Protein AF-A0A6N9C5A6-F1 (afdb_monomer)

Secondary structure (DSSP, 8-state):
-HHHIIIIIIIHHHHHHHHHHHTT----TTHHHHHHHHHHIIIIIIIIHHHHHHHHHHHHHHTT---S-GGGHHHHHHHHHHHHHHHHHHHHHHHHHHHHHHHHHHTT---

Solvent-accessible surface area (backbone atoms only — not comparable to full-atom values): 6110 Å² total; per-residue (Å²): 105,28,66,54,32,25,50,72,41,13,49,47,44,45,51,51,53,50,51,35,65,74,64,74,45,85,82,54,83,50,47,69,41,50,53,55,45,20,53,43,26,35,48,57,36,16,52,43,43,42,52,50,53,50,44,71,61,48,49,36,64,75,69,72,44,76,74,92,61,68,82,50,54,66,54,53,53,47,52,53,52,50,53,51,48,50,49,48,53,51,48,69,48,42,42,73,57,42,60,63,54,50,58,66,58,57,73,74,68,80,130

Mean predicted aligned error: 6.99 Å

Foldseek 3Di:
DQVCLCPVWQVVLVVVLCVCVVVVHDQDLLNVLSVVLNVCSNVCVRVVVVVVVVCQVPVCVVVVHHDPCVVCVVVVVVVSVVVSVVSNVCSNCVSVVCVVVCVVVVVVDDD

Structure (mmCIF, N/CA/C/O backbone):
data_AF-A0A6N9C5A6-F1
#
_entry.id   AF-A0A6N9C5A6-F1
#
loop_
_atom_site.group_PDB
_atom_site.id
_atom_site.type_symbol
_atom_site.label_atom_id
_atom_site.label_alt_id
_atom_site.label_comp_id
_atom_site.label_asym_id
_atom_site.label_entity_id
_atom_site.label_seq_id
_atom_site.pdbx_PDB_ins_code
_atom_site.Cartn_x
_atom_site.Cartn_y
_atom_site.Cartn_z
_atom_sit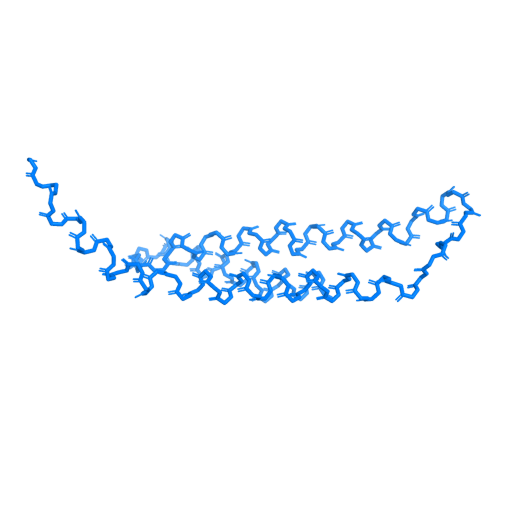e.occupancy
_atom_site.B_iso_or_equiv
_atom_site.auth_seq_id
_atom_site.auth_comp_id
_atom_site.auth_asym_id
_atom_site.auth_atom_id
_atom_site.pdbx_PDB_model_num
ATOM 1 N N . MET A 1 1 ? -6.674 4.616 2.184 1.00 82.19 1 MET A N 1
ATOM 2 C CA . MET A 1 1 ? -5.350 3.958 2.264 1.00 82.19 1 MET A CA 1
ATOM 3 C C . MET A 1 1 ? -5.287 2.711 1.391 1.00 82.19 1 MET A C 1
ATOM 5 O O . MET A 1 1 ? -4.586 2.774 0.397 1.00 82.19 1 MET A O 1
ATOM 9 N N . ALA A 1 2 ? -6.067 1.651 1.649 1.00 90.50 2 ALA A N 1
ATOM 10 C CA . ALA A 1 2 ? -6.034 0.416 0.840 1.00 90.50 2 ALA A CA 1
ATOM 11 C C . ALA A 1 2 ? -6.172 0.649 -0.681 1.00 90.50 2 ALA A C 1
ATOM 13 O O . ALA A 1 2 ? -5.341 0.186 -1.450 1.00 90.50 2 ALA A O 1
ATOM 14 N N . LEU A 1 3 ? -7.173 1.429 -1.114 1.00 91.88 3 LEU A N 1
ATOM 15 C CA . LEU A 1 3 ? -7.386 1.731 -2.539 1.00 91.88 3 LEU A CA 1
ATOM 16 C C . LEU A 1 3 ? -6.260 2.572 -3.155 1.00 91.88 3 LEU A C 1
ATOM 18 O O . LEU A 1 3 ? -5.896 2.359 -4.303 1.00 91.88 3 LEU A O 1
ATOM 22 N N . VAL A 1 4 ? -5.682 3.498 -2.385 1.00 92.31 4 VAL A N 1
ATOM 23 C CA . VAL A 1 4 ? -4.548 4.318 -2.840 1.00 92.31 4 VAL A CA 1
ATOM 24 C C . VAL A 1 4 ? -3.339 3.422 -3.100 1.00 92.31 4 VAL A C 1
ATOM 26 O O . VAL A 1 4 ? -2.735 3.506 -4.163 1.00 92.31 4 VAL A O 1
ATOM 29 N N . VAL A 1 5 ? -3.035 2.515 -2.166 1.00 90.75 5 VAL A N 1
ATOM 30 C CA . VAL A 1 5 ? -1.936 1.551 -2.310 1.00 90.75 5 VAL A CA 1
ATOM 31 C C . VAL A 1 5 ? -2.189 0.581 -3.470 1.00 90.75 5 VAL A C 1
ATOM 33 O O . VAL A 1 5 ? -1.263 0.284 -4.224 1.00 90.75 5 VAL A O 1
ATOM 36 N N . ALA A 1 6 ? -3.438 0.143 -3.657 1.00 93.19 6 ALA A N 1
ATOM 37 C CA . ALA A 1 6 ? -3.831 -0.716 -4.773 1.00 93.19 6 ALA A CA 1
ATOM 38 C C . ALA A 1 6 ? -3.589 -0.041 -6.126 1.00 93.19 6 ALA A C 1
ATOM 40 O O . ALA A 1 6 ? -2.927 -0.606 -6.986 1.00 93.19 6 ALA A O 1
ATOM 41 N N . ILE A 1 7 ? -4.125 1.167 -6.318 1.00 92.81 7 ILE A N 1
ATOM 42 C CA . ILE A 1 7 ? -4.144 1.835 -7.623 1.00 92.81 7 ILE A CA 1
ATOM 43 C C . ILE A 1 7 ? -2.758 2.380 -7.969 1.00 92.81 7 ILE A C 1
ATOM 45 O O . ILE A 1 7 ? -2.197 2.025 -9.002 1.00 92.81 7 ILE A O 1
ATOM 49 N N . PHE A 1 8 ? -2.194 3.219 -7.098 1.00 90.88 8 PHE A N 1
ATOM 50 C CA . PHE A 1 8 ? -0.956 3.947 -7.393 1.00 90.88 8 PHE A CA 1
ATOM 51 C C . PHE A 1 8 ? 0.302 3.107 -7.183 1.00 90.88 8 PHE A C 1
ATOM 53 O O . PHE A 1 8 ? 1.337 3.398 -7.771 1.00 90.88 8 PHE A O 1
ATOM 60 N N . GLY A 1 9 ? 0.218 2.077 -6.344 1.00 88.00 9 GLY A N 1
ATOM 61 C CA . GLY A 1 9 ? 1.306 1.142 -6.108 1.00 88.00 9 GLY A CA 1
ATOM 62 C C . GLY A 1 9 ? 1.130 -0.127 -6.928 1.00 88.00 9 GLY A C 1
ATOM 63 O O . GLY A 1 9 ? 1.776 -0.316 -7.953 1.00 88.00 9 GLY A O 1
ATOM 64 N N . GLY A 1 10 ? 0.243 -1.005 -6.464 1.00 91.75 10 GLY A N 1
ATOM 65 C CA . GLY A 1 10 ? 0.115 -2.369 -6.975 1.00 91.75 10 GLY A CA 1
ATOM 66 C C . GLY A 1 10 ? -0.219 -2.462 -8.468 1.00 91.75 10 GLY A C 1
ATOM 67 O O . GLY A 1 10 ? 0.535 -3.087 -9.215 1.00 91.75 10 GLY A O 1
ATOM 68 N N . PHE A 1 11 ? -1.305 -1.829 -8.919 1.00 94.44 11 PHE A N 1
ATOM 69 C CA . PHE A 1 11 ? -1.780 -1.910 -10.304 1.00 94.44 11 PHE A CA 1
ATOM 70 C C . PHE A 1 11 ? -0.957 -1.070 -11.278 1.00 94.44 11 PHE A C 1
ATOM 72 O O . PHE A 1 11 ? -0.674 -1.542 -12.375 1.00 94.44 11 PHE A O 1
ATOM 79 N N . ALA A 1 12 ? -0.533 0.135 -10.892 1.00 94.75 12 ALA A N 1
ATOM 80 C CA . ALA A 1 12 ? 0.360 0.942 -11.723 1.00 94.75 12 ALA A CA 1
ATOM 81 C C . ALA A 1 12 ? 1.679 0.202 -12.020 1.00 94.75 12 ALA A C 1
ATOM 83 O O . ALA A 1 12 ? 2.095 0.118 -13.177 1.00 94.75 12 ALA A O 1
ATOM 84 N N . LEU A 1 13 ? 2.296 -0.410 -11.000 1.00 93.94 13 LEU A N 1
ATOM 85 C CA . LEU A 1 13 ? 3.502 -1.223 -11.183 1.00 93.94 13 LEU A CA 1
ATOM 86 C C . LEU A 1 13 ? 3.225 -2.495 -11.990 1.00 93.94 13 LEU A C 1
ATOM 88 O O . LEU A 1 13 ? 4.019 -2.831 -12.865 1.00 93.94 13 LEU A O 1
ATOM 92 N N . ALA A 1 14 ? 2.099 -3.175 -11.750 1.00 94.81 14 ALA A N 1
ATOM 93 C CA . ALA A 1 14 ? 1.703 -4.341 -12.542 1.00 94.81 14 ALA A CA 1
ATOM 94 C C . ALA A 1 14 ? 1.555 -3.996 -14.029 1.00 94.81 14 ALA A C 1
ATOM 96 O O . ALA A 1 14 ? 2.058 -4.721 -14.882 1.00 94.81 14 ALA A O 1
ATOM 97 N N . GLY A 1 15 ? 0.901 -2.873 -14.338 1.00 96.44 15 GLY A N 1
ATOM 98 C CA . GLY A 1 15 ? 0.729 -2.390 -15.705 1.00 96.44 15 GLY A CA 1
ATOM 99 C C . GLY A 1 15 ? 2.065 -2.071 -16.373 1.00 96.44 15 GLY A C 1
ATOM 100 O O . GLY A 1 15 ? 2.284 -2.462 -17.516 1.00 96.44 15 GLY A O 1
ATOM 101 N N . HIS A 1 16 ? 2.988 -1.435 -15.646 1.00 94.75 16 HIS A N 1
ATO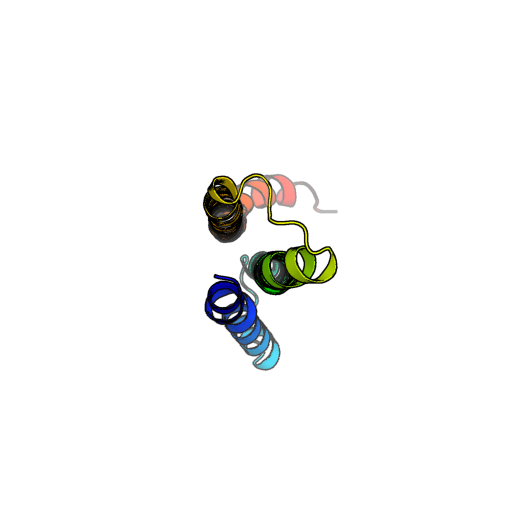M 102 C CA . HIS A 1 16 ? 4.342 -1.190 -16.142 1.00 94.75 16 HIS A CA 1
ATOM 103 C C . HIS A 1 16 ? 5.105 -2.495 -16.428 1.00 94.75 16 HIS A C 1
ATOM 105 O O . HIS A 1 16 ? 5.673 -2.645 -17.508 1.00 94.75 16 HIS A O 1
ATOM 111 N N . LEU A 1 17 ? 5.075 -3.462 -15.505 1.00 94.69 17 LEU A N 1
ATOM 112 C CA . LEU A 1 17 ? 5.710 -4.773 -15.682 1.00 94.69 17 LEU A CA 1
ATOM 113 C C . LEU A 1 17 ? 5.120 -5.534 -16.877 1.00 94.69 17 LEU A C 1
ATOM 115 O O . LEU A 1 17 ? 5.866 -6.067 -17.695 1.00 94.69 17 LEU A O 1
ATOM 119 N N . ALA A 1 18 ? 3.791 -5.549 -17.004 1.00 96.19 18 ALA A N 1
ATOM 120 C CA . ALA A 1 18 ? 3.094 -6.180 -18.121 1.00 96.19 18 ALA A CA 1
ATOM 121 C C . ALA A 1 18 ? 3.437 -5.515 -19.460 1.00 96.19 18 ALA A C 1
ATOM 123 O O . ALA A 1 18 ? 3.640 -6.213 -20.448 1.00 96.19 18 ALA A O 1
ATOM 124 N N . PHE A 1 19 ? 3.560 -4.185 -19.492 1.00 96.69 19 PHE A N 1
ATOM 125 C CA . PHE A 1 19 ? 4.009 -3.455 -20.676 1.00 96.69 19 PHE A CA 1
ATOM 126 C C . PHE A 1 19 ? 5.444 -3.831 -21.067 1.00 96.69 19 PHE A C 1
ATOM 128 O O . PHE A 1 19 ? 5.712 -4.102 -22.234 1.00 96.69 19 PHE A O 1
ATOM 135 N N . VAL A 1 20 ? 6.369 -3.884 -20.104 1.00 94.69 20 VAL A N 1
ATOM 136 C CA . VAL A 1 20 ? 7.765 -4.261 -20.372 1.00 94.69 20 VAL A CA 1
ATOM 137 C C . VAL A 1 20 ? 7.853 -5.678 -20.947 1.00 94.69 20 VAL A C 1
ATOM 139 O O . VAL A 1 20 ? 8.517 -5.870 -21.962 1.00 94.69 20 VAL A O 1
ATOM 142 N N . MET A 1 21 ? 7.136 -6.640 -20.355 1.00 93.38 21 MET A N 1
ATOM 143 C CA . MET A 1 21 ? 7.107 -8.029 -20.835 1.00 93.38 21 MET A CA 1
ATOM 144 C C . MET A 1 21 ? 6.380 -8.186 -22.175 1.00 93.38 21 MET A C 1
ATOM 146 O O . MET A 1 21 ? 6.828 -8.942 -23.024 1.00 93.38 21 MET A O 1
ATOM 150 N N . GLY A 1 22 ? 5.256 -7.494 -22.372 1.00 96.50 22 GLY A N 1
ATOM 151 C CA . GLY A 1 22 ? 4.410 -7.661 -23.558 1.00 96.50 22 GLY A CA 1
ATOM 152 C C . GLY A 1 22 ? 4.951 -7.001 -24.828 1.00 96.50 22 GLY A C 1
ATOM 153 O O . GLY A 1 22 ? 4.505 -7.341 -25.918 1.00 96.50 22 GLY A O 1
ATOM 154 N N . PHE A 1 23 ? 5.891 -6.062 -24.695 1.00 96.50 23 PHE A N 1
ATOM 155 C CA . PHE A 1 23 ? 6.533 -5.364 -25.815 1.00 96.50 23 PHE A CA 1
ATOM 156 C C . PHE A 1 23 ? 8.036 -5.669 -25.921 1.00 96.50 23 PHE A C 1
ATOM 158 O O . PHE A 1 23 ? 8.776 -4.853 -26.476 1.00 96.50 23 PHE A O 1
ATOM 165 N N . ASP A 1 24 ? 8.489 -6.790 -25.346 1.00 92.75 24 ASP A N 1
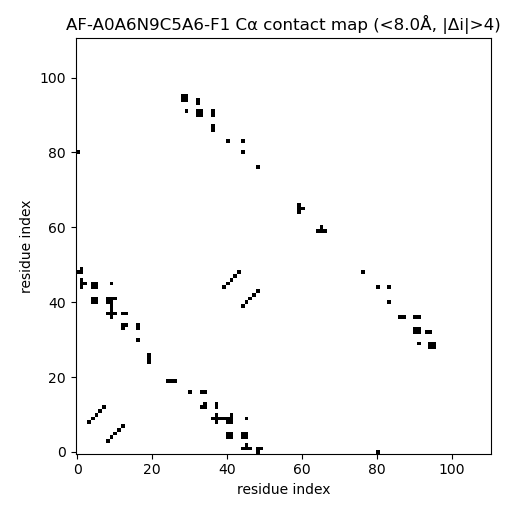ATOM 166 C CA . ASP A 1 24 ? 9.881 -7.265 -25.387 1.00 92.75 24 ASP A CA 1
ATOM 167 C C . ASP A 1 24 ? 10.911 -6.176 -25.035 1.00 92.75 24 ASP A C 1
ATOM 169 O O . ASP A 1 24 ? 11.987 -6.057 -25.630 1.00 92.75 24 ASP A O 1
ATOM 173 N N . ARG A 1 25 ? 10.570 -5.318 -24.066 1.00 93.88 25 ARG A N 1
ATOM 174 C CA . ARG A 1 25 ? 11.488 -4.277 -23.602 1.00 93.88 25 ARG A CA 1
ATOM 175 C C . ARG A 1 25 ? 12.595 -4.917 -22.756 1.00 93.88 25 ARG A C 1
ATOM 177 O O . ARG A 1 25 ? 12.324 -5.871 -22.028 1.00 93.88 25 ARG A O 1
ATOM 184 N N . PRO A 1 26 ? 13.828 -4.378 -22.788 1.00 89.19 26 PRO A N 1
ATOM 185 C CA . PRO A 1 26 ? 14.916 -4.896 -21.966 1.00 89.19 26 PRO A CA 1
ATOM 186 C C . PRO A 1 26 ? 14.542 -4.909 -20.479 1.00 89.19 26 PRO A C 1
ATOM 188 O O . PRO A 1 26 ? 14.093 -3.897 -19.935 1.00 89.19 26 PRO A O 1
ATOM 191 N N . LEU A 1 27 ? 14.748 -6.051 -19.821 1.00 88.12 27 LEU A N 1
ATOM 192 C CA . LEU A 1 27 ? 14.552 -6.192 -18.381 1.00 88.12 27 LEU A CA 1
ATOM 193 C C . LEU A 1 27 ? 15.745 -5.545 -17.666 1.00 88.12 27 LEU A C 1
ATOM 195 O O . LEU A 1 27 ? 16.847 -6.084 -17.693 1.00 88.12 27 LEU A O 1
ATOM 199 N N . GLY A 1 28 ? 15.545 -4.369 -17.072 1.00 85.12 28 GLY A N 1
ATOM 200 C CA . GLY A 1 28 ? 16.585 -3.708 -16.277 1.00 85.12 28 GLY A CA 1
ATOM 201 C C . GLY A 1 28 ? 16.807 -4.383 -14.919 1.00 85.12 28 GLY A C 1
ATOM 202 O O . GLY A 1 28 ? 15.944 -5.121 -14.442 1.00 85.12 28 GLY A O 1
ATOM 203 N N . ASP A 1 29 ? 17.917 -4.057 -14.252 1.00 83.19 29 ASP A N 1
ATOM 204 C CA . ASP A 1 29 ? 18.327 -4.627 -12.952 1.00 83.19 29 ASP A CA 1
ATOM 205 C C . ASP A 1 29 ? 17.220 -4.573 -11.878 1.00 83.19 29 ASP A C 1
ATOM 207 O O . ASP A 1 29 ? 17.096 -5.449 -11.024 1.00 83.19 29 ASP A O 1
ATOM 211 N N . GLY A 1 30 ? 16.354 -3.556 -11.939 1.00 87.19 30 GLY A N 1
ATOM 212 C CA . GLY A 1 30 ? 15.238 -3.376 -11.011 1.00 87.19 30 GLY A CA 1
ATOM 213 C C . GLY A 1 30 ? 14.010 -4.257 -11.261 1.00 87.19 30 GLY A C 1
ATOM 214 O O . GLY A 1 30 ? 13.091 -4.237 -10.441 1.00 87.19 30 GLY A O 1
ATOM 215 N N . PHE A 1 31 ? 13.951 -5.027 -12.350 1.00 89.44 31 PHE A N 1
ATOM 216 C CA . PHE A 1 31 ? 12.733 -5.722 -12.782 1.00 89.44 31 PHE A CA 1
ATOM 217 C C . PHE A 1 31 ? 12.208 -6.724 -11.740 1.00 89.44 31 PHE A C 1
ATOM 219 O O . PHE A 1 31 ? 11.038 -6.672 -11.353 1.00 89.44 31 PHE A O 1
ATOM 226 N N . ALA A 1 32 ? 13.082 -7.583 -11.207 1.00 90.31 32 ALA A N 1
ATOM 227 C CA . ALA A 1 32 ? 12.709 -8.546 -10.169 1.00 90.31 32 ALA A CA 1
ATOM 228 C C . ALA A 1 32 ? 12.244 -7.857 -8.874 1.00 90.31 32 ALA A C 1
ATOM 230 O O . ALA A 1 32 ? 11.320 -8.326 -8.205 1.00 90.31 32 ALA A O 1
ATOM 231 N N . SER A 1 33 ? 12.847 -6.714 -8.535 1.00 91.94 33 SER A N 1
ATOM 232 C CA . SER A 1 33 ? 12.426 -5.929 -7.377 1.00 91.94 33 SER A CA 1
ATOM 233 C C . SER A 1 33 ? 11.047 -5.309 -7.588 1.00 91.94 33 SER A C 1
ATOM 235 O O . SER A 1 33 ? 10.183 -5.419 -6.719 1.00 91.94 33 SER A O 1
ATOM 237 N N . LEU A 1 34 ? 10.786 -4.745 -8.771 1.00 91.94 34 LEU A N 1
ATOM 238 C CA . LEU A 1 34 ? 9.482 -4.183 -9.125 1.00 91.94 34 LEU A CA 1
ATOM 239 C C . LEU A 1 34 ? 8.362 -5.229 -9.032 1.00 91.94 34 LEU A C 1
ATOM 241 O O . LEU A 1 34 ? 7.296 -4.906 -8.508 1.00 91.94 34 LEU A O 1
ATOM 245 N N . ILE A 1 35 ? 8.611 -6.483 -9.436 1.00 93.88 35 ILE A N 1
ATOM 246 C CA . ILE A 1 35 ? 7.664 -7.601 -9.246 1.00 93.88 35 ILE A CA 1
ATOM 247 C C . ILE A 1 35 ? 7.341 -7.798 -7.758 1.00 93.88 35 ILE A C 1
ATOM 249 O O . ILE A 1 35 ? 6.169 -7.854 -7.373 1.00 93.88 35 ILE A O 1
ATOM 253 N N . GLN A 1 36 ? 8.365 -7.871 -6.903 1.00 93.94 36 GLN A N 1
ATOM 254 C CA . GLN A 1 36 ? 8.173 -8.061 -5.462 1.00 93.94 36 GLN A CA 1
ATOM 255 C C . GLN A 1 36 ? 7.463 -6.878 -4.800 1.00 93.94 36 GLN A C 1
ATOM 257 O O . GLN A 1 36 ? 6.664 -7.067 -3.876 1.00 93.94 36 GLN A O 1
ATOM 262 N N . ILE A 1 37 ? 7.768 -5.658 -5.239 1.00 95.06 37 ILE A N 1
ATOM 263 C CA . ILE A 1 37 ? 7.133 -4.438 -4.749 1.00 95.06 37 ILE A CA 1
ATOM 264 C C . ILE A 1 37 ? 5.646 -4.453 -5.112 1.00 95.06 37 ILE A C 1
ATOM 266 O O . ILE A 1 37 ? 4.812 -4.337 -4.212 1.00 95.06 37 ILE A O 1
ATOM 270 N N . HIS A 1 38 ? 5.317 -4.658 -6.392 1.00 95.00 38 HIS A N 1
ATOM 271 C CA . HIS A 1 38 ? 3.942 -4.793 -6.877 1.00 95.00 38 HIS A CA 1
ATOM 272 C C . HIS A 1 38 ? 3.160 -5.815 -6.037 1.00 95.00 38 HIS A C 1
ATOM 274 O O . HIS A 1 38 ? 2.120 -5.478 -5.465 1.00 95.00 38 HIS A O 1
ATOM 280 N N . GLY A 1 39 ? 3.689 -7.038 -5.913 1.00 94.62 39 GLY A N 1
ATOM 281 C CA . GLY A 1 39 ? 2.989 -8.139 -5.256 1.00 94.62 39 GLY A CA 1
ATOM 282 C C . GLY A 1 39 ? 2.701 -7.849 -3.784 1.00 94.62 39 GLY A C 1
ATOM 283 O O . GLY A 1 39 ? 1.595 -8.094 -3.305 1.00 94.62 39 GLY A O 1
ATOM 284 N N . HIS A 1 40 ? 3.653 -7.254 -3.062 1.00 95.75 40 HIS A N 1
ATOM 285 C CA . HIS A 1 40 ? 3.443 -6.879 -1.661 1.00 95.75 40 HIS A CA 1
ATOM 286 C C . HIS A 1 40 ? 2.481 -5.710 -1.478 1.00 95.75 40 HIS A C 1
ATOM 288 O O . HIS A 1 40 ? 1.671 -5.740 -0.549 1.00 95.75 40 HIS A O 1
ATOM 294 N N . LEU A 1 41 ? 2.546 -4.688 -2.336 1.00 96.00 41 LEU A N 1
ATOM 295 C CA . LEU A 1 41 ? 1.572 -3.598 -2.287 1.00 96.00 41 LEU A CA 1
ATOM 296 C C . LEU A 1 41 ? 0.163 -4.118 -2.601 1.00 96.00 41 LEU A C 1
ATOM 298 O O . LEU A 1 41 ? -0.793 -3.664 -1.977 1.00 96.00 41 LEU A O 1
ATOM 302 N N . GLN A 1 42 ? 0.025 -5.122 -3.471 1.00 95.69 42 GLN A N 1
ATOM 303 C CA . GLN A 1 42 ? -1.264 -5.749 -3.757 1.00 95.69 42 GLN A CA 1
ATOM 304 C C . GLN A 1 42 ? -1.762 -6.623 -2.591 1.00 95.69 42 GLN A C 1
ATOM 306 O O . GLN A 1 42 ? -2.898 -6.475 -2.144 1.00 95.69 42 GLN A O 1
ATOM 311 N N . PHE A 1 43 ? -0.927 -7.511 -2.048 1.00 95.50 43 PHE A N 1
ATOM 312 C CA . PHE A 1 43 ? -1.351 -8.432 -0.988 1.00 95.50 43 PHE A CA 1
ATOM 313 C C . PHE A 1 43 ? -1.426 -7.767 0.388 1.00 95.50 43 PHE A C 1
ATOM 315 O O . PHE A 1 43 ? -2.484 -7.742 1.011 1.00 95.50 43 PHE A O 1
ATOM 322 N N . VAL A 1 44 ? -0.320 -7.214 0.882 1.00 94.94 44 VAL A N 1
ATOM 323 C CA . VAL A 1 44 ? -0.261 -6.635 2.235 1.00 94.94 44 VAL A CA 1
ATOM 324 C C . VAL A 1 44 ? -0.893 -5.245 2.243 1.00 94.94 44 VAL A C 1
ATOM 326 O O . VAL A 1 44 ? -1.658 -4.905 3.147 1.00 94.94 44 VAL A O 1
ATOM 329 N N . GLY A 1 45 ? -0.601 -4.451 1.213 1.00 94.19 45 GLY A N 1
ATOM 330 C CA . GLY A 1 45 ? -1.087 -3.083 1.095 1.00 94.19 45 GLY A CA 1
ATOM 331 C C . GLY A 1 45 ? -2.573 -2.982 0.777 1.00 94.19 45 GLY A C 1
ATOM 332 O O . GLY A 1 45 ? -3.300 -2.299 1.489 1.00 94.19 45 GLY A O 1
ATOM 333 N N . TRP A 1 46 ? -3.054 -3.651 -0.266 1.00 96.19 46 TRP A N 1
ATOM 334 C CA . TRP A 1 46 ? -4.468 -3.597 -0.624 1.00 96.19 46 TRP A CA 1
ATOM 335 C C . TRP A 1 46 ? -5.291 -4.634 0.131 1.00 96.19 46 TRP A C 1
ATOM 337 O O . TRP A 1 46 ? -6.116 -4.237 0.955 1.00 96.19 46 TRP A O 1
ATOM 347 N N . ALA A 1 47 ? -5.078 -5.931 -0.111 1.00 97.19 47 ALA A N 1
ATOM 348 C CA . ALA A 1 47 ? -5.947 -6.963 0.454 1.00 97.19 47 ALA A CA 1
ATOM 349 C C . ALA A 1 47 ? -5.891 -6.970 1.992 1.00 97.19 47 ALA A C 1
ATOM 351 O O . ALA A 1 47 ? -6.935 -6.953 2.643 1.00 97.19 47 ALA A O 1
ATOM 352 N N . GLY A 1 48 ? -4.696 -6.874 2.580 1.00 96.56 48 GLY A N 1
ATOM 353 C CA . GLY A 1 48 ? -4.501 -6.783 4.028 1.00 96.56 48 GLY A CA 1
ATOM 354 C C . GLY A 1 48 ? -5.211 -5.581 4.659 1.00 96.56 48 GLY A C 1
ATOM 355 O O . GLY A 1 48 ? -6.042 -5.753 5.553 1.00 96.56 48 GLY A O 1
ATOM 356 N N . LEU A 1 49 ? -4.950 -4.357 4.177 1.00 95.94 49 LEU A N 1
ATOM 357 C CA . LEU A 1 49 ? -5.617 -3.158 4.713 1.00 95.94 49 LEU A CA 1
ATOM 358 C C . LEU A 1 49 ? -7.127 -3.154 4.446 1.00 95.94 49 LEU A C 1
ATOM 360 O O . LEU A 1 49 ? -7.883 -2.624 5.263 1.00 95.94 49 LEU A O 1
ATOM 364 N N . PHE A 1 50 ? -7.578 -3.726 3.327 1.00 96.19 50 PHE A N 1
ATOM 365 C CA . PHE A 1 50 ? -9.000 -3.871 3.026 1.00 96.19 50 PHE A CA 1
ATOM 366 C C . PHE A 1 50 ? -9.679 -4.811 4.025 1.00 96.19 50 PHE A C 1
ATOM 368 O O . PHE A 1 50 ? -10.674 -4.423 4.634 1.00 96.19 50 PHE A O 1
ATOM 375 N N . ILE A 1 51 ? -9.103 -5.991 4.272 1.00 97.44 51 ILE A N 1
ATOM 376 C CA . ILE A 1 51 ? -9.606 -6.954 5.262 1.00 97.44 51 ILE A CA 1
ATOM 377 C C . ILE A 1 51 ? -9.646 -6.325 6.655 1.00 97.44 51 ILE A C 1
ATOM 379 O O . ILE A 1 51 ? -10.656 -6.456 7.346 1.00 97.44 51 ILE A O 1
ATOM 383 N N . ILE A 1 52 ? -8.596 -5.605 7.063 1.00 96.62 52 ILE A N 1
ATOM 384 C CA . ILE A 1 52 ? -8.572 -4.895 8.351 1.00 96.62 52 ILE A CA 1
ATOM 385 C C . ILE A 1 52 ? -9.706 -3.864 8.408 1.00 96.62 52 ILE A C 1
ATOM 387 O O . ILE A 1 52 ? -10.457 -3.835 9.380 1.00 96.62 52 ILE A O 1
ATOM 391 N N . GLY A 1 53 ? -9.868 -3.045 7.365 1.00 94.69 53 GLY A N 1
ATOM 392 C CA . GLY A 1 53 ? -10.911 -2.019 7.305 1.00 94.69 53 GLY A CA 1
ATOM 393 C C . GLY A 1 53 ? -12.323 -2.601 7.388 1.00 94.69 53 GLY A C 1
ATOM 394 O O . GLY A 1 53 ? -13.139 -2.131 8.182 1.00 94.69 53 GLY A O 1
ATOM 395 N N . ILE A 1 54 ? -12.593 -3.663 6.626 1.00 96.50 54 ILE A N 1
ATOM 396 C CA . ILE A 1 54 ? -13.861 -4.397 6.680 1.00 96.50 54 ILE A CA 1
ATOM 397 C C . ILE A 1 54 ? -14.055 -5.026 8.063 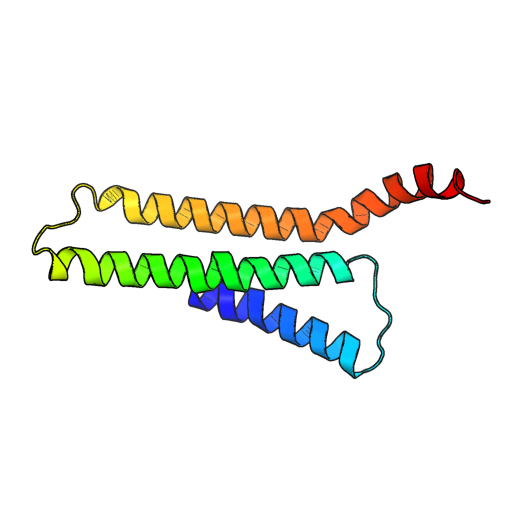1.00 96.50 54 ILE A C 1
ATOM 399 O O . ILE A 1 54 ? -15.116 -4.860 8.654 1.00 96.50 54 ILE A O 1
ATOM 403 N N . SER A 1 55 ? -13.041 -5.671 8.636 1.00 95.94 55 SER A N 1
ATOM 404 C CA . SER A 1 55 ? -13.149 -6.321 9.950 1.00 95.94 55 SER A CA 1
ATOM 405 C C . SER A 1 55 ? -13.452 -5.323 11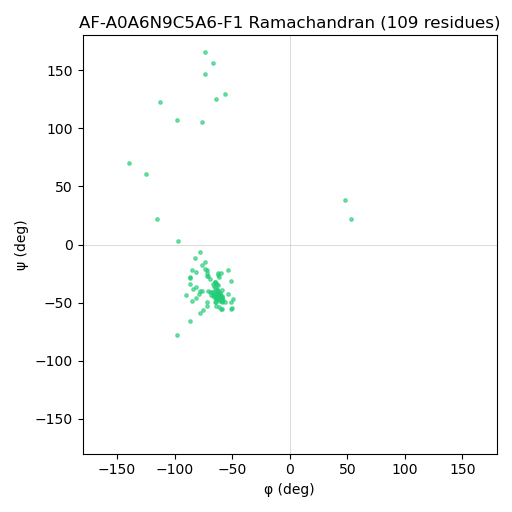.066 1.00 95.94 55 SER A C 1
ATOM 407 O O . SER A 1 55 ? -14.344 -5.567 11.875 1.00 95.94 55 SER A O 1
ATOM 409 N N . LEU A 1 56 ? -12.782 -4.165 11.078 1.00 94.94 56 LEU A N 1
ATOM 410 C CA . LEU A 1 56 ? -13.039 -3.087 12.042 1.00 94.94 56 LEU A CA 1
ATOM 411 C C . LEU A 1 56 ? -14.460 -2.521 11.929 1.00 94.94 56 LEU A C 1
ATOM 413 O O . LEU A 1 56 ? -14.993 -1.993 12.901 1.00 94.94 56 LEU A O 1
ATOM 417 N N . HIS A 1 57 ? -15.072 -2.628 10.752 1.00 93.38 57 HIS A N 1
ATOM 418 C CA . HIS A 1 57 ? -16.439 -2.199 10.508 1.00 93.38 57 HIS A CA 1
ATOM 419 C C . HIS A 1 57 ? -17.444 -3.298 10.905 1.00 93.38 57 HIS A C 1
ATOM 421 O O . HIS A 1 57 ? -18.394 -3.027 11.637 1.00 93.38 57 HIS A O 1
ATOM 427 N N . PHE A 1 58 ? -17.230 -4.539 10.462 1.00 96.38 58 PHE A N 1
ATOM 428 C CA . PHE A 1 58 ? -18.176 -5.648 10.612 1.00 96.38 58 PHE A CA 1
ATOM 429 C C . PHE A 1 58 ? -18.131 -6.334 11.981 1.00 96.38 58 PHE A C 1
ATOM 431 O O . PHE A 1 58 ? -19.194 -6.566 12.557 1.00 96.38 58 PHE A O 1
ATOM 438 N N . ILE A 1 59 ? -16.947 -6.645 12.520 1.00 94.94 59 ILE A N 1
ATOM 439 C CA . ILE A 1 59 ? -16.822 -7.447 13.751 1.00 94.94 59 ILE A CA 1
ATOM 440 C C . ILE A 1 59 ? -17.529 -6.799 14.950 1.00 94.94 59 ILE A C 1
ATOM 442 O O . ILE A 1 59 ? -18.311 -7.504 15.586 1.00 94.94 59 ILE A O 1
ATOM 446 N N . PRO A 1 60 ? -17.362 -5.491 15.241 1.00 94.12 60 PRO A N 1
ATOM 447 C CA . PRO A 1 60 ? -18.023 -4.872 16.395 1.00 94.12 60 PRO A CA 1
ATOM 448 C C . PRO A 1 60 ? -19.552 -4.927 16.330 1.00 94.12 60 PRO A C 1
ATOM 450 O O . PRO A 1 60 ? -20.226 -4.945 17.356 1.00 94.12 60 PRO A O 1
ATOM 453 N N . ARG A 1 61 ? -20.115 -4.956 15.117 1.00 94.81 61 ARG A N 1
ATOM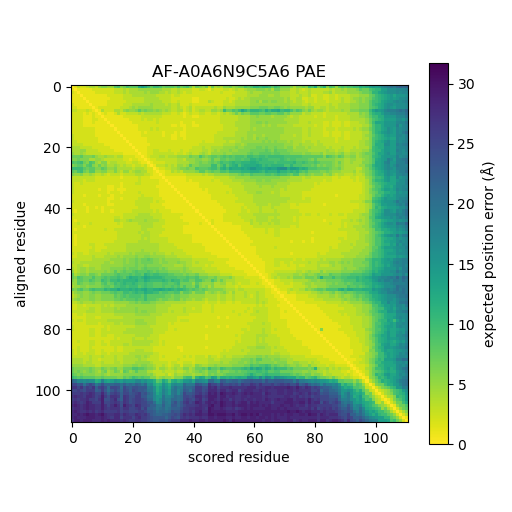 454 C CA . ARG A 1 61 ? -21.563 -5.065 14.915 1.00 94.81 61 ARG A CA 1
ATOM 455 C C . ARG A 1 61 ? -22.061 -6.493 15.024 1.00 94.81 61 ARG A C 1
ATOM 457 O O . ARG A 1 61 ? -23.140 -6.702 15.558 1.00 94.81 61 ARG A O 1
ATOM 464 N N . LEU A 1 62 ? -21.281 -7.459 14.546 1.00 96.31 62 LEU A N 1
ATOM 465 C CA . LEU A 1 62 ? -21.641 -8.868 14.653 1.00 96.31 62 LEU A CA 1
ATOM 466 C C . LEU A 1 62 ? -21.613 -9.338 16.112 1.00 96.31 62 LEU A C 1
ATOM 468 O O . LEU A 1 62 ? -22.507 -10.057 16.543 1.00 96.31 62 LEU A O 1
ATOM 472 N N . SER A 1 63 ? -20.611 -8.906 16.879 1.00 95.12 63 SER A N 1
ATOM 473 C CA . SER A 1 63 ? -20.492 -9.257 18.296 1.00 95.12 63 SER A CA 1
ATOM 474 C C . SER A 1 63 ? -21.345 -8.384 19.216 1.00 95.12 63 SER A C 1
ATOM 476 O O . SER A 1 63 ? -21.472 -8.709 20.391 1.00 95.12 63 SER A O 1
ATOM 478 N N . SER A 1 64 ? -21.904 -7.273 18.720 1.00 95.06 64 SER A N 1
ATOM 479 C CA . SER A 1 64 ? -22.523 -6.217 19.543 1.00 95.06 64 SER A CA 1
ATOM 480 C C . SER A 1 64 ? -21.603 -5.680 20.653 1.00 95.06 64 SER A C 1
ATOM 482 O O . SER A 1 64 ? -22.072 -5.114 21.639 1.00 95.06 64 SER A O 1
ATOM 484 N N . VAL A 1 65 ? -20.285 -5.845 20.495 1.00 94.12 65 VAL A N 1
ATOM 485 C CA . VAL A 1 65 ? -19.267 -5.381 21.442 1.00 94.12 65 VAL A CA 1
ATOM 486 C C . VAL A 1 65 ? -18.452 -4.270 20.778 1.00 94.12 65 VAL A C 1
ATOM 488 O O . VAL A 1 65 ? -17.858 -4.496 19.718 1.00 94.12 65 VAL A O 1
ATOM 491 N N . PRO A 1 66 ? -18.381 -3.065 21.376 1.00 92.31 66 PRO A N 1
ATOM 492 C CA . PRO A 1 66 ? -17.592 -1.977 20.818 1.00 92.31 66 PRO A CA 1
ATOM 493 C C . PRO A 1 66 ? -16.094 -2.294 20.870 1.00 92.31 66 PRO A C 1
ATOM 495 O O . PRO A 1 66 ? -15.615 -3.048 21.717 1.00 92.31 66 PRO A O 1
ATOM 498 N N . ILE A 1 67 ? -15.320 -1.658 19.989 1.00 92.44 67 ILE A N 1
ATOM 499 C CA . ILE A 1 67 ? -13.858 -1.762 20.026 1.00 92.44 67 ILE A CA 1
ATOM 500 C C . ILE A 1 67 ? -13.351 -1.155 21.337 1.00 92.44 67 ILE A C 1
ATOM 502 O O . ILE A 1 67 ? -13.618 0.009 21.624 1.00 92.44 67 ILE A O 1
ATOM 506 N N . SER A 1 68 ? -12.570 -1.916 22.107 1.00 92.44 68 SER A N 1
ATOM 507 C CA . SER A 1 68 ? -12.126 -1.503 23.446 1.00 92.44 68 SER A CA 1
ATOM 508 C C . SER A 1 68 ? -11.212 -0.272 23.440 1.00 92.44 68 SER A C 1
ATOM 510 O O . SER A 1 68 ? -11.211 0.505 24.390 1.00 92.44 68 SER A O 1
ATOM 512 N N . GLN A 1 69 ? -10.399 -0.085 22.391 1.00 94.00 69 GLN A N 1
ATOM 513 C CA . GLN A 1 69 ? -9.437 1.021 22.304 1.00 94.00 69 GLN A CA 1
ATOM 514 C C . GLN A 1 69 ? -9.368 1.638 20.892 1.00 94.00 69 GLN A C 1
ATOM 516 O O . GLN A 1 69 ? -8.348 1.524 20.205 1.00 94.00 69 GLN A O 1
ATOM 521 N N . PRO A 1 70 ? -10.416 2.353 20.447 1.00 93.06 70 PRO A N 1
ATOM 522 C CA . PRO A 1 70 ? -10.507 2.866 19.078 1.00 93.06 70 PRO A CA 1
ATOM 523 C C . PRO A 1 70 ? -9.395 3.872 18.735 1.00 93.06 70 PRO A C 1
ATOM 525 O O . PRO A 1 70 ? -8.996 3.988 17.579 1.00 93.06 70 PRO A O 1
ATOM 528 N N . ARG A 1 71 ? -8.814 4.541 19.743 1.00 95.50 71 ARG A N 1
ATOM 529 C CA . ARG A 1 71 ? -7.694 5.489 19.584 1.00 95.50 71 ARG A CA 1
ATOM 530 C C . ARG A 1 71 ? -6.424 4.895 18.967 1.00 95.50 71 ARG A C 1
ATOM 532 O O . ARG A 1 71 ? -5.625 5.643 18.409 1.00 95.50 71 ARG A O 1
ATOM 539 N N . TRP A 1 72 ? -6.202 3.583 19.078 1.00 95.69 72 TRP A N 1
ATOM 540 C CA . TRP A 1 72 ? -5.007 2.940 18.514 1.00 95.69 72 TRP A CA 1
ATOM 541 C C . TRP A 1 72 ? -5.159 2.563 17.046 1.00 95.69 72 TRP A C 1
ATOM 543 O O . TRP A 1 72 ? -4.149 2.461 16.356 1.00 95.69 72 TRP A O 1
ATOM 553 N N . ILE A 1 73 ? -6.390 2.416 16.553 1.00 95.38 73 ILE A N 1
ATOM 554 C CA . ILE A 1 73 ? -6.672 2.051 15.161 1.00 95.38 73 IL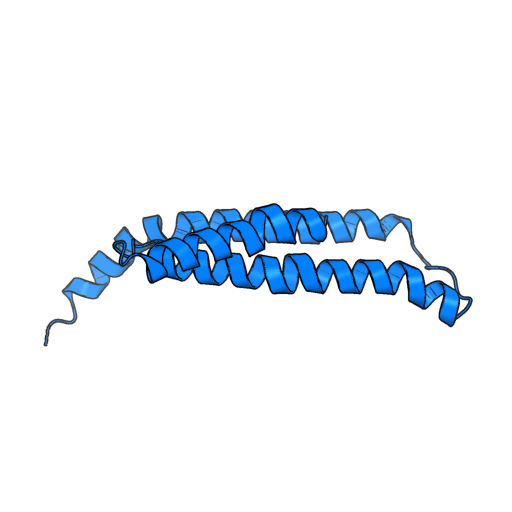E A CA 1
ATOM 555 C C . ILE A 1 73 ? -5.921 2.953 14.171 1.00 95.38 73 ILE A C 1
ATOM 557 O O . ILE A 1 73 ? -5.158 2.417 13.367 1.00 95.38 73 ILE A O 1
ATOM 561 N N . PRO A 1 74 ? -6.048 4.298 14.215 1.00 95.25 74 PRO A N 1
ATOM 562 C CA . PRO A 1 74 ? -5.346 5.143 13.255 1.00 95.25 74 PRO A CA 1
ATOM 563 C C . PRO A 1 74 ? -3.823 5.014 13.375 1.00 95.25 74 PRO A C 1
ATOM 565 O O . PRO A 1 74 ? -3.137 5.038 12.361 1.00 95.25 74 PRO A O 1
ATOM 568 N N . ARG A 1 75 ? -3.283 4.818 14.585 1.00 96.56 75 ARG A N 1
ATOM 569 C CA . ARG A 1 75 ? -1.835 4.649 14.804 1.00 96.56 75 ARG A CA 1
ATOM 570 C C . ARG A 1 75 ? -1.319 3.356 14.176 1.00 96.56 75 ARG A C 1
ATOM 572 O O . ARG A 1 75 ? -0.295 3.381 13.506 1.00 96.56 75 ARG A O 1
ATOM 579 N N . LEU A 1 76 ? -2.043 2.250 14.347 1.00 94.94 76 LEU A N 1
ATOM 580 C CA . LEU A 1 76 ? -1.707 0.965 13.730 1.00 94.94 76 LEU A CA 1
ATOM 581 C C . LEU A 1 76 ? -1.765 1.051 12.203 1.00 94.94 76 LEU A C 1
ATOM 583 O O . LEU A 1 76 ? -0.844 0.600 11.529 1.00 94.94 76 LEU A O 1
ATOM 587 N N . LEU A 1 77 ? -2.804 1.688 11.656 1.00 95.00 77 LEU A N 1
ATOM 588 C CA . LEU A 1 77 ? -2.921 1.898 10.212 1.00 95.00 77 LEU A CA 1
ATOM 589 C C . LEU A 1 77 ? -1.779 2.765 9.661 1.00 95.00 77 LEU A C 1
ATOM 591 O O . LEU A 1 77 ? -1.252 2.460 8.593 1.00 95.00 77 LEU A O 1
ATOM 595 N N . TRP A 1 78 ? -1.356 3.797 10.397 1.00 95.94 78 TRP A N 1
ATOM 596 C CA . TRP A 1 78 ? -0.185 4.600 10.039 1.00 95.94 78 TRP A CA 1
ATOM 597 C C . TRP A 1 78 ? 1.115 3.802 10.096 1.00 95.94 78 TRP A C 1
ATOM 599 O O . TRP A 1 78 ? 1.904 3.899 9.163 1.00 95.94 78 TRP A O 1
ATOM 609 N N . LEU A 1 79 ? 1.329 2.981 11.127 1.00 96.56 79 LEU A N 1
ATOM 610 C CA . LEU A 1 79 ? 2.516 2.124 11.222 1.00 96.56 79 LEU A CA 1
ATOM 611 C C . LEU A 1 79 ? 2.601 1.137 10.053 1.00 96.56 79 LEU A C 1
ATOM 613 O O . LEU A 1 79 ? 3.667 0.989 9.460 1.00 96.56 79 LEU A O 1
ATOM 617 N N . ILE A 1 80 ? 1.478 0.520 9.671 1.00 95.44 80 ILE A N 1
ATOM 618 C CA . ILE A 1 80 ? 1.417 -0.358 8.494 1.00 95.44 80 ILE A CA 1
ATOM 619 C C . ILE A 1 80 ? 1.723 0.439 7.219 1.00 95.44 80 ILE A C 1
ATOM 621 O O . ILE A 1 80 ? 2.536 0.007 6.404 1.00 95.44 80 ILE A O 1
ATOM 625 N N . GLY A 1 81 ? 1.113 1.617 7.053 1.00 94.88 81 GLY A N 1
ATOM 626 C CA . GLY A 1 81 ? 1.344 2.480 5.892 1.00 94.88 81 GLY A CA 1
ATOM 627 C C . GLY A 1 81 ? 2.803 2.927 5.758 1.00 94.88 81 GLY A C 1
ATOM 628 O O . GLY A 1 81 ? 3.378 2.831 4.676 1.00 94.88 81 GLY A O 1
ATOM 629 N N . ILE A 1 82 ? 3.421 3.353 6.861 1.00 96.38 82 ILE A N 1
ATOM 630 C CA . ILE A 1 82 ? 4.835 3.743 6.910 1.00 96.38 82 ILE A CA 1
ATOM 631 C C . ILE A 1 82 ? 5.733 2.536 6.625 1.00 96.38 82 ILE A C 1
ATOM 633 O O . ILE A 1 82 ? 6.664 2.656 5.837 1.00 96.38 82 ILE A O 1
ATOM 637 N N . GLY A 1 83 ? 5.444 1.363 7.197 1.00 95.88 83 GLY A N 1
ATOM 638 C CA . GLY A 1 83 ? 6.202 0.139 6.923 1.00 95.88 83 GLY A CA 1
ATOM 639 C C . GLY A 1 83 ? 6.158 -0.269 5.447 1.00 95.88 83 GLY A C 1
ATOM 640 O O . GLY A 1 83 ? 7.187 -0.614 4.866 1.00 95.88 83 GLY A O 1
ATOM 641 N N . LEU A 1 84 ? 4.989 -0.161 4.808 1.00 95.25 84 LEU A N 1
ATOM 642 C CA . LEU A 1 84 ? 4.839 -0.400 3.370 1.00 95.25 84 LEU A CA 1
ATOM 643 C C . LEU A 1 84 ? 5.627 0.613 2.534 1.00 95.25 84 LEU A C 1
ATOM 645 O O . LEU A 1 84 ? 6.278 0.219 1.566 1.00 95.25 84 LEU A O 1
ATOM 649 N N . LEU A 1 85 ? 5.602 1.893 2.915 1.00 94.31 85 LEU A N 1
ATOM 650 C CA . LEU A 1 85 ? 6.358 2.946 2.236 1.00 94.31 85 LEU A CA 1
ATOM 651 C C . LEU A 1 85 ? 7.871 2.733 2.368 1.00 94.31 85 LEU A C 1
ATOM 653 O O . LEU A 1 85 ? 8.589 2.798 1.374 1.00 94.31 85 LEU A O 1
ATOM 657 N N . LEU A 1 86 ? 8.350 2.431 3.576 1.00 95.69 86 LEU A N 1
ATOM 658 C CA . LEU A 1 86 ? 9.755 2.116 3.829 1.00 95.69 86 LEU A CA 1
ATOM 659 C C . LEU A 1 86 ? 10.197 0.927 2.979 1.00 95.69 86 LEU A C 1
ATOM 661 O O . LEU A 1 86 ? 11.195 1.022 2.273 1.00 95.69 86 LEU A O 1
ATOM 665 N N . ARG A 1 87 ? 9.410 -0.155 2.957 1.00 93.50 87 ARG A N 1
ATOM 666 C CA . ARG A 1 87 ? 9.705 -1.323 2.122 1.00 93.50 87 ARG A CA 1
ATOM 667 C C . ARG A 1 87 ? 9.735 -0.977 0.634 1.00 93.50 87 ARG A C 1
ATOM 669 O O . ARG A 1 87 ? 10.627 -1.448 -0.067 1.00 93.50 87 ARG A O 1
ATOM 676 N N . PHE A 1 88 ? 8.781 -0.178 0.154 1.00 93.56 88 PHE A N 1
ATOM 677 C CA . PHE A 1 88 ? 8.746 0.293 -1.233 1.00 93.56 88 PHE A CA 1
ATOM 678 C C . PHE A 1 88 ? 10.043 1.024 -1.599 1.00 93.56 88 PHE A C 1
ATOM 680 O O . PHE A 1 88 ? 10.677 0.682 -2.596 1.00 93.56 88 PHE A O 1
ATOM 687 N N . ILE A 1 89 ? 10.470 1.976 -0.765 1.00 93.50 89 ILE A N 1
ATOM 688 C CA . ILE A 1 89 ? 11.697 2.752 -0.981 1.00 93.50 89 ILE A CA 1
ATOM 689 C C . ILE A 1 89 ? 12.927 1.834 -0.933 1.00 93.50 89 ILE A C 1
ATOM 691 O O . ILE A 1 89 ? 13.733 1.849 -1.861 1.00 93.50 89 ILE A O 1
ATOM 695 N N . SER A 1 90 ? 13.047 0.989 0.095 1.00 91.69 90 SER A N 1
ATOM 696 C CA . SER A 1 90 ? 14.186 0.078 0.259 1.00 91.69 90 SER A CA 1
ATOM 697 C C . SER A 1 90 ? 14.341 -0.875 -0.924 1.00 91.69 90 SER A C 1
ATOM 699 O O . SER A 1 90 ? 15.429 -0.977 -1.480 1.00 91.69 90 SER A O 1
ATOM 701 N N . HIS A 1 91 ? 13.261 -1.531 -1.357 1.00 89.50 91 HIS A N 1
ATOM 702 C CA . HIS A 1 91 ? 13.320 -2.436 -2.506 1.00 89.50 91 HIS A CA 1
ATOM 703 C C . HIS A 1 91 ? 13.540 -1.691 -3.829 1.00 89.50 91 HIS A C 1
ATOM 705 O O . HIS A 1 91 ? 14.162 -2.242 -4.731 1.00 89.50 91 HIS A O 1
ATOM 711 N N . SER A 1 92 ? 13.085 -0.443 -3.963 1.00 89.19 92 SER A N 1
ATOM 712 C CA . SER A 1 92 ? 13.346 0.344 -5.177 1.00 89.19 92 SER A CA 1
ATOM 713 C C . SER A 1 92 ? 14.831 0.673 -5.335 1.00 89.19 92 SER A C 1
ATOM 715 O O . SER A 1 92 ? 15.333 0.720 -6.453 1.00 89.1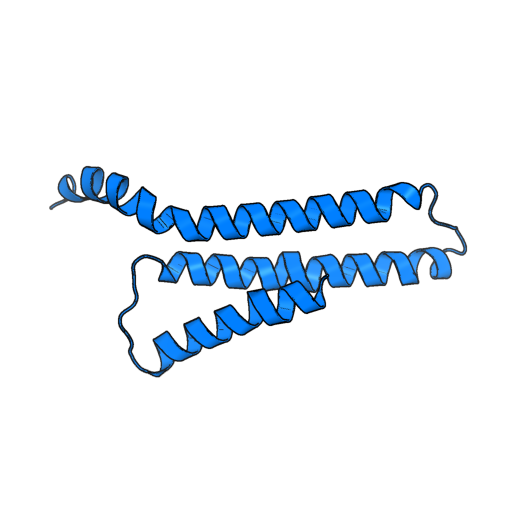9 92 SER A O 1
ATOM 717 N N . ILE A 1 93 ? 15.535 0.884 -4.221 1.00 88.00 93 ILE A N 1
ATOM 718 C CA . ILE A 1 93 ? 16.955 1.255 -4.208 1.00 88.00 93 ILE A CA 1
ATOM 719 C C . ILE A 1 93 ? 17.862 0.016 -4.244 1.00 88.00 93 ILE A C 1
ATOM 721 O O . ILE A 1 93 ? 18.922 0.063 -4.864 1.00 88.00 93 ILE A O 1
ATOM 725 N N . LEU A 1 94 ? 17.445 -1.091 -3.618 1.00 85.00 94 LEU A N 1
ATOM 726 C CA . LEU A 1 94 ? 18.266 -2.290 -3.420 1.00 85.00 94 LEU A CA 1
ATOM 727 C C . LEU A 1 94 ? 18.977 -2.807 -4.688 1.00 85.00 94 LEU A C 1
ATOM 729 O O . LEU A 1 94 ? 20.180 -3.028 -4.591 1.00 85.00 94 LEU A O 1
ATOM 733 N N . PRO A 1 95 ? 18.327 -2.939 -5.865 1.00 84.94 95 PRO A N 1
ATOM 734 C CA . PRO A 1 95 ? 18.995 -3.405 -7.081 1.00 84.94 95 PRO A CA 1
ATOM 735 C C . PRO A 1 95 ? 20.244 -2.588 -7.412 1.00 84.94 95 PRO A C 1
ATOM 737 O O . PRO A 1 95 ? 21.300 -3.142 -7.667 1.00 84.94 95 PRO A O 1
ATOM 740 N N . TYR A 1 96 ? 20.172 -1.265 -7.285 1.00 81.00 96 TYR A N 1
ATOM 741 C CA . TYR A 1 96 ? 21.280 -0.370 -7.617 1.00 81.00 96 TYR A CA 1
ATOM 742 C C . TYR A 1 96 ? 22.437 -0.430 -6.613 1.00 81.00 96 TYR A C 1
ATOM 744 O O . TYR A 1 96 ? 23.561 -0.065 -6.954 1.00 81.00 96 TYR A O 1
ATOM 752 N N . LEU A 1 97 ? 22.175 -0.891 -5.387 1.00 80.19 97 LEU A N 1
ATOM 753 C CA . LEU A 1 97 ? 23.207 -1.138 -4.378 1.00 80.19 97 LEU A CA 1
ATOM 754 C C . LEU A 1 97 ? 23.851 -2.518 -4.570 1.00 80.19 97 LEU A C 1
ATOM 756 O O . LEU A 1 97 ? 25.068 -2.655 -4.439 1.00 80.19 97 LEU A O 1
ATOM 760 N N . ASP A 1 98 ? 23.051 -3.523 -4.930 1.00 65.31 98 ASP A N 1
ATOM 761 C CA . ASP A 1 98 ? 23.502 -4.906 -5.125 1.00 65.31 98 ASP A CA 1
ATOM 762 C C . ASP A 1 98 ? 24.339 -5.084 -6.398 1.00 65.31 98 ASP A C 1
ATOM 764 O O . ASP A 1 98 ? 25.225 -5.938 -6.442 1.00 65.31 98 ASP A O 1
ATOM 768 N N . ASN A 1 99 ? 24.166 -4.205 -7.389 1.00 57.62 99 ASN A N 1
ATOM 769 C CA . ASN A 1 99 ? 25.052 -4.080 -8.550 1.00 57.62 99 ASN A CA 1
ATOM 770 C C . ASN A 1 99 ? 26.532 -3.882 -8.168 1.00 57.62 99 ASN A C 1
ATOM 772 O O . ASN A 1 99 ? 27.411 -4.162 -8.978 1.00 57.62 99 ASN A O 1
ATOM 776 N N . GLY A 1 100 ? 26.830 -3.398 -6.955 1.00 51.25 100 GLY A N 1
ATOM 777 C CA . GLY A 1 100 ? 28.192 -3.335 -6.417 1.00 51.25 100 GLY A CA 1
ATOM 778 C C . GLY A 1 100 ? 28.638 -4.621 -5.709 1.00 51.25 100 GLY A C 1
ATOM 779 O O . GLY A 1 100 ? 29.825 -4.936 -5.702 1.00 51.25 100 GLY A O 1
ATOM 780 N N . PHE A 1 101 ? 27.706 -5.390 -5.141 1.00 49.41 101 PHE A N 1
ATOM 781 C CA . PHE A 1 101 ? 27.989 -6.580 -4.333 1.00 49.41 101 PHE A CA 1
ATOM 782 C C . PHE A 1 101 ? 28.043 -7.863 -5.183 1.00 49.41 101 PHE A C 1
ATOM 784 O O . PHE A 1 101 ? 28.985 -8.652 -5.069 1.00 49.41 101 PHE A O 1
ATOM 791 N N . LEU A 1 102 ? 27.108 -8.035 -6.125 1.00 51.03 102 LEU A N 1
ATOM 792 C CA . LEU A 1 102 ? 27.079 -9.168 -7.056 1.00 51.03 102 LEU A CA 1
ATOM 793 C C . LEU A 1 102 ? 28.190 -9.084 -8.120 1.00 51.03 102 LEU A C 1
ATOM 795 O O . LEU A 1 102 ? 28.662 -10.115 -8.582 1.00 51.03 102 LEU A O 1
ATOM 799 N N . PHE A 1 103 ? 28.678 -7.890 -8.477 1.00 51.62 103 PHE A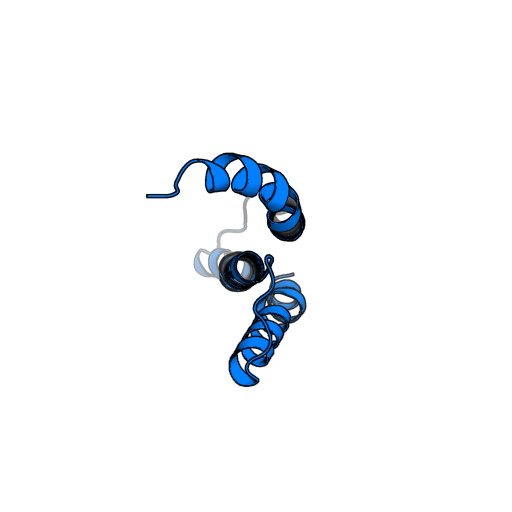 N 1
ATOM 800 C CA . PHE A 1 103 ? 29.831 -7.743 -9.385 1.00 51.62 103 PHE A CA 1
ATOM 801 C C . PHE A 1 103 ? 31.159 -8.176 -8.734 1.00 51.62 103 PHE A C 1
ATOM 803 O O . PHE A 1 103 ? 32.073 -8.618 -9.432 1.00 51.62 103 PHE A O 1
ATOM 810 N N . ILE A 1 104 ? 31.266 -8.086 -7.400 1.00 50.44 104 ILE A N 1
ATOM 811 C CA . ILE A 1 104 ? 32.434 -8.547 -6.630 1.00 50.44 104 ILE A CA 1
ATOM 812 C C . ILE A 1 104 ? 32.415 -10.075 -6.469 1.00 50.44 104 ILE A C 1
ATOM 814 O O . ILE A 1 104 ? 33.455 -10.715 -6.622 1.00 50.44 104 ILE A O 1
ATOM 818 N N . PHE A 1 105 ? 31.248 -10.681 -6.225 1.00 52.09 105 PHE A N 1
ATOM 819 C CA . PHE A 1 105 ? 31.127 -12.140 -6.073 1.00 52.09 105 PHE A CA 1
ATOM 820 C C . PHE A 1 105 ? 30.937 -12.899 -7.400 1.00 52.09 105 PHE A C 1
ATOM 822 O O . PHE A 1 105 ? 31.400 -14.030 -7.525 1.00 52.09 105 PHE A O 1
ATOM 829 N N . GLY A 1 106 ? 30.337 -12.281 -8.418 1.00 44.84 106 GLY A N 1
ATOM 830 C CA . GLY A 1 106 ? 30.065 -12.890 -9.726 1.00 44.84 106 GLY A CA 1
ATOM 831 C C . GLY A 1 106 ? 31.298 -13.078 -10.614 1.00 44.84 106 GLY A C 1
ATOM 832 O O . GLY A 1 106 ? 31.294 -13.946 -11.480 1.00 44.84 106 GLY A O 1
ATOM 833 N N . LYS A 1 107 ? 32.398 -12.344 -10.380 1.00 48.62 107 LYS A N 1
ATOM 834 C CA . LYS A 1 107 ? 33.678 -12.600 -11.072 1.00 48.62 107 LYS A CA 1
ATOM 835 C C . LYS A 1 107 ? 34.417 -13.855 -10.582 1.00 48.62 107 LYS A C 1
ATOM 837 O O . LYS A 1 107 ? 35.322 -14.307 -11.277 1.00 48.62 107 LYS A O 1
ATOM 842 N N . ASN A 1 108 ? 34.042 -14.419 -9.430 1.00 42.25 108 ASN A N 1
ATOM 843 C CA . ASN A 1 108 ? 34.730 -15.565 -8.816 1.00 42.25 108 ASN A CA 1
ATOM 844 C C . ASN A 1 108 ? 34.093 -16.931 -9.113 1.00 42.25 108 ASN A C 1
ATOM 846 O O . ASN A 1 108 ? 34.588 -17.946 -8.631 1.00 42.25 108 ASN A O 1
ATOM 850 N N . CYS A 1 109 ? 33.034 -16.985 -9.922 1.00 49.44 109 CYS A N 1
ATOM 851 C CA . CYS A 1 109 ? 32.409 -18.239 -10.341 1.00 49.44 109 CYS A CA 1
ATOM 852 C C . CYS A 1 109 ? 32.352 -18.327 -11.870 1.00 49.44 109 CYS A C 1
ATOM 854 O O . CYS A 1 109 ? 31.278 -18.399 -12.453 1.00 49.44 109 CYS A O 1
ATOM 856 N N . ASN A 1 110 ? 33.521 -18.301 -12.514 1.00 38.41 110 ASN A N 1
ATOM 857 C CA . ASN A 1 110 ? 33.675 -18.831 -13.866 1.00 38.41 110 ASN A CA 1
ATOM 858 C C . ASN A 1 110 ? 34.253 -20.249 -13.742 1.00 38.41 110 ASN A C 1
ATOM 860 O O . ASN A 1 110 ? 35.428 -20.395 -13.396 1.00 38.41 110 ASN A O 1
ATOM 864 N N . TYR A 1 111 ? 33.422 -21.259 -14.002 1.00 43.50 111 TYR A N 1
ATOM 865 C CA . TYR A 1 111 ? 33.853 -22.576 -14.474 1.00 43.50 111 TYR A CA 1
ATOM 866 C C . TYR A 1 111 ? 33.300 -22.750 -15.884 1.00 43.50 111 TYR A C 1
ATOM 868 O O . TYR A 1 111 ? 32.092 -22.464 -16.053 1.00 43.50 111 TYR A O 1
#

Radius of gyration: 19.24 Å; Cα contacts (8 Å, |Δi|>4): 72; chains: 1; bounding box: 57×28×49 Å

Sequence (111 aa):
MALVVAIFGGFALAGHLAFVMGFDRPLGDGFASLIQIHGHLQFVGWAGLFIIGISLHFIPRLSSVPISQPRWIPRLLWLIGIGLLLRFISHSILPYLDNGFLFIFGKNCNY

pLDDT: mean 87.76, std 15.03, range [38.41, 97.44]